Protein AF-A0A0F3GKM2-F1 (afdb_monomer_lite)

Sequence (47 aa):
DYSGDGKADILWQNSSSGDVYMYIMDGLTMSSGGMVSFGMPNDWQPK

Secondary structure (DSSP, 8-state):
--SSSSS--EEEE-TTT--EEEEEEETTEEEEEEEEESS--SS----

pLDDT: mean 90.97, std 10.67, range [53.06, 97.88]

Structure (mmCIF, N/CA/C/O backbone):
data_AF-A0A0F3GKM2-F1
#
_entry.id   AF-A0A0F3GKM2-F1
#
loop_
_atom_site.group_PDB
_atom_site.id
_atom_site.type_symbol
_atom_site.label_atom_id
_atom_site.label_alt_id
_atom_site.label_comp_id
_atom_site.label_asym_id
_atom_site.label_entity_id
_atom_site.label_seq_id
_atom_site.pdbx_PDB_ins_code
_atom_site.Cartn_x
_atom_site.Cartn_y
_atom_site.Cartn_z
_atom_site.occupancy
_atom_site.B_iso_or_equiv
_atom_site.auth_seq_id
_atom_site.auth_comp_id
_atom_site.auth_asym_id
_atom_site.auth_atom_id
_atom_site.pdbx_PDB_model_num
ATOM 1 N N . ASP A 1 1 ? -7.895 -6.231 6.043 1.00 89.44 1 ASP A N 1
ATOM 2 C CA . ASP A 1 1 ? -7.413 -6.026 7.411 1.00 89.44 1 ASP A CA 1
ATOM 3 C C . ASP A 1 1 ? -6.060 -6.711 7.522 1.00 89.44 1 ASP A C 1
ATOM 5 O O . ASP A 1 1 ? -6.001 -7.934 7.435 1.00 89.44 1 ASP A O 1
ATOM 9 N N . TYR A 1 2 ? -4.988 -5.924 7.545 1.00 92.88 2 TYR A N 1
ATOM 10 C CA . TYR A 1 2 ? -3.603 -6.392 7.641 1.00 92.88 2 TYR A CA 1
ATOM 11 C C . TYR A 1 2 ? -3.036 -6.209 9.054 1.00 92.88 2 TYR A C 1
ATOM 13 O O . TYR A 1 2 ? -2.099 -6.918 9.421 1.00 92.88 2 TYR A O 1
ATOM 21 N N . SER A 1 3 ? -3.589 -5.286 9.843 1.00 92.81 3 SER A N 1
ATOM 22 C CA . SER A 1 3 ? -3.195 -5.046 11.236 1.00 92.81 3 SER A CA 1
ATOM 23 C C . SER A 1 3 ? -3.951 -5.910 12.257 1.00 92.81 3 SER A C 1
ATOM 25 O O . SER A 1 3 ? -3.470 -6.081 13.378 1.00 92.81 3 SER A O 1
ATOM 27 N N . GLY A 1 4 ? -5.085 -6.503 11.872 1.00 95.38 4 GLY A N 1
ATOM 28 C CA . GLY A 1 4 ? -5.909 -7.374 12.714 1.00 95.38 4 GLY A CA 1
ATOM 29 C C . GLY A 1 4 ? -6.806 -6.620 13.697 1.00 95.38 4 GLY A C 1
ATOM 30 O O . GLY A 1 4 ? -7.269 -7.211 14.674 1.00 95.38 4 GLY A O 1
ATOM 31 N N . ASP A 1 5 ? -7.027 -5.324 13.478 1.00 95.44 5 ASP A N 1
ATOM 32 C CA . ASP A 1 5 ? -7.811 -4.461 14.366 1.00 95.44 5 ASP A CA 1
ATOM 33 C C . ASP A 1 5 ? -9.307 -4.401 13.996 1.00 95.44 5 ASP A C 1
ATOM 35 O O . ASP A 1 5 ? -10.087 -3.683 14.630 1.00 95.44 5 ASP A O 1
ATOM 39 N N . GLY A 1 6 ? -9.722 -5.174 12.988 1.00 96.38 6 GLY A N 1
ATOM 40 C CA . GLY A 1 6 ? -11.089 -5.213 12.483 1.00 96.38 6 GLY A CA 1
ATOM 41 C C . GLY A 1 6 ? -11.426 -4.080 11.515 1.00 96.38 6 GLY A C 1
ATOM 42 O O . GLY A 1 6 ? -12.601 -3.927 11.166 1.00 96.38 6 GLY A O 1
ATOM 43 N N . LYS A 1 7 ? -10.443 -3.285 11.070 1.00 95.19 7 LYS A N 1
ATOM 44 C CA . LYS A 1 7 ? -10.631 -2.183 10.117 1.00 95.19 7 LYS A CA 1
ATOM 45 C C . LYS A 1 7 ? -9.961 -2.476 8.775 1.00 95.19 7 LYS A C 1
ATOM 47 O O . LYS A 1 7 ? -9.167 -3.399 8.592 1.00 95.19 7 LYS A O 1
ATOM 52 N N . ALA A 1 8 ? -10.384 -1.726 7.760 1.00 96.75 8 ALA A N 1
ATOM 53 C CA . ALA A 1 8 ? -9.894 -1.901 6.402 1.00 96.75 8 ALA A CA 1
ATOM 54 C C . ALA A 1 8 ? -8.609 -1.096 6.177 1.00 96.75 8 ALA A C 1
ATOM 56 O O . ALA A 1 8 ? -8.645 0.127 6.132 1.00 96.75 8 ALA A O 1
ATOM 57 N N . ASP A 1 9 ? -7.505 -1.802 5.960 1.00 97.50 9 ASP A N 1
ATOM 58 C CA . ASP A 1 9 ? -6.223 -1.239 5.529 1.00 97.50 9 ASP A CA 1
ATOM 59 C C . ASP A 1 9 ? -6.126 -1.149 3.994 1.00 97.50 9 ASP A C 1
ATOM 61 O O . ASP A 1 9 ? -6.836 -1.862 3.275 1.00 97.50 9 ASP A O 1
ATOM 65 N N . ILE A 1 10 ? -5.225 -0.305 3.480 1.00 96.81 10 ILE A N 1
ATOM 66 C CA . ILE A 1 10 ? -5.066 -0.052 2.037 1.00 96.81 10 ILE A CA 1
ATOM 67 C C . ILE A 1 10 ? -3.678 -0.485 1.564 1.00 96.81 10 ILE A C 1
ATOM 69 O O . ILE A 1 10 ? -2.665 -0.085 2.131 1.00 96.81 10 ILE A O 1
ATOM 73 N N . LEU A 1 11 ? -3.636 -1.238 0.462 1.00 96.12 11 LEU A N 1
ATOM 74 C CA . LEU A 1 11 ? -2.408 -1.581 -0.250 1.00 96.12 11 LEU A CA 1
ATOM 75 C C . LEU A 1 11 ? -2.356 -0.830 -1.584 1.00 96.12 11 LEU A C 1
ATOM 77 O O . LEU A 1 11 ? -3.268 -0.948 -2.403 1.00 96.12 11 LEU A O 1
ATOM 81 N N . TRP A 1 12 ? -1.276 -0.091 -1.806 1.00 95.50 12 TRP A N 1
ATOM 82 C CA . TRP A 1 12 ? -0.990 0.605 -3.055 1.00 95.50 12 TRP A CA 1
ATOM 83 C C . TRP A 1 12 ? 0.123 -0.103 -3.810 1.00 95.50 12 TRP A C 1
ATOM 85 O O . TRP A 1 12 ? 1.116 -0.508 -3.210 1.00 95.50 12 TRP A O 1
ATOM 95 N N . GLN A 1 13 ? -0.010 -0.177 -5.131 1.00 94.38 13 GLN A N 1
ATOM 96 C CA . GLN A 1 13 ? 1.065 -0.587 -6.023 1.00 94.38 13 GLN A CA 1
ATOM 97 C C . GLN A 1 13 ? 1.273 0.494 -7.080 1.00 94.38 13 GLN A C 1
ATOM 99 O O . GLN A 1 13 ? 0.331 0.911 -7.757 1.00 94.38 13 GLN A O 1
ATOM 104 N N . ASN A 1 14 ? 2.512 0.956 -7.221 1.00 93.81 14 ASN A N 1
ATOM 105 C CA . ASN A 1 14 ? 2.901 1.816 -8.324 1.00 93.81 14 ASN A CA 1
ATOM 106 C C . ASN A 1 14 ? 2.905 0.982 -9.611 1.00 93.81 14 ASN A C 1
ATOM 108 O O . ASN A 1 14 ? 3.665 0.028 -9.724 1.00 93.81 14 ASN A O 1
ATOM 112 N N . SER A 1 15 ? 2.074 1.333 -10.589 1.00 91.62 15 SER A N 1
ATOM 113 C CA . SER A 1 15 ? 1.942 0.554 -11.827 1.00 91.62 15 SER A CA 1
ATOM 114 C C . SER A 1 15 ? 3.181 0.597 -12.728 1.00 91.62 15 SER A C 1
ATOM 116 O O . SER A 1 15 ? 3.366 -0.313 -13.536 1.00 91.62 15 SER A O 1
ATOM 118 N N . SER A 1 16 ? 4.018 1.629 -12.594 1.00 92.75 16 SER A N 1
ATOM 119 C CA . SER A 1 16 ? 5.228 1.821 -13.398 1.00 92.75 16 SER A CA 1
ATOM 120 C C . SER A 1 16 ? 6.449 1.154 -12.773 1.00 92.75 16 SER A C 1
ATOM 122 O O . SER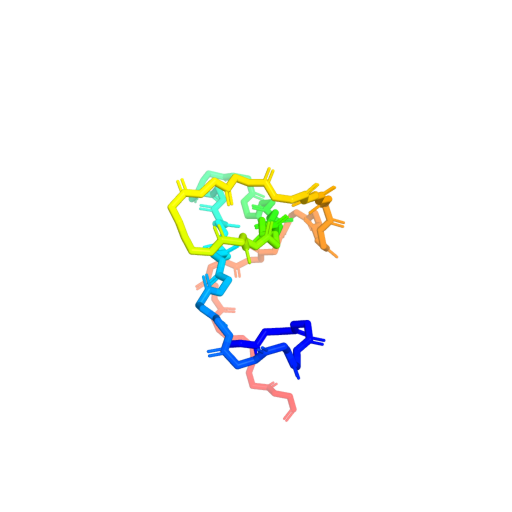 A 1 16 ? 7.189 0.469 -13.472 1.00 92.75 16 SER A O 1
ATOM 124 N N . SER A 1 17 ? 6.685 1.374 -11.475 1.00 93.69 17 SER A N 1
ATOM 125 C CA . SER A 1 17 ? 7.846 0.810 -10.774 1.00 93.69 17 SER A CA 1
ATOM 126 C C . SER A 1 17 ? 7.557 -0.525 -10.104 1.00 93.69 17 SER A C 1
ATOM 128 O O . SER A 1 17 ? 8.493 -1.246 -9.799 1.00 93.69 17 SER A O 1
ATOM 130 N N . GLY A 1 18 ? 6.294 -0.870 -9.858 1.00 93.12 18 GLY A N 1
ATOM 131 C CA . GLY A 1 18 ? 5.932 -2.050 -9.078 1.00 93.12 18 GLY A CA 1
ATOM 132 C C . GLY A 1 18 ? 6.131 -1.881 -7.570 1.00 93.12 18 GLY A C 1
ATOM 133 O O . GLY A 1 18 ? 5.979 -2.849 -6.828 1.00 93.12 18 GLY A O 1
ATOM 134 N N . ASP A 1 19 ? 6.486 -0.687 -7.086 1.00 95.56 19 ASP A N 1
ATOM 135 C CA . ASP A 1 19 ? 6.680 -0.455 -5.653 1.00 95.56 19 ASP A CA 1
ATOM 136 C C . ASP A 1 19 ? 5.359 -0.591 -4.899 1.00 95.56 19 ASP A C 1
ATOM 138 O O . ASP A 1 19 ? 4.331 -0.053 -5.317 1.00 95.56 19 ASP A O 1
ATOM 142 N N . VAL A 1 20 ? 5.397 -1.289 -3.767 1.00 95.62 20 VAL A N 1
ATOM 143 C CA . VAL A 1 20 ? 4.217 -1.585 -2.956 1.00 95.62 20 VAL A CA 1
ATOM 144 C C . VAL A 1 20 ? 4.309 -0.852 -1.627 1.00 95.62 20 VAL A C 1
ATOM 146 O O . VAL A 1 20 ? 5.313 -0.952 -0.915 1.00 95.62 20 VAL A O 1
ATOM 149 N N . TYR A 1 21 ? 3.239 -0.149 -1.266 1.00 97.19 21 TYR A N 1
ATOM 150 C CA . TYR A 1 21 ? 3.128 0.604 -0.021 1.00 97.19 21 TYR A CA 1
ATOM 151 C C . TYR A 1 21 ? 1.848 0.223 0.721 1.00 97.19 21 TYR A C 1
ATOM 153 O O . TYR A 1 21 ? 0.786 0.106 0.114 1.00 97.19 21 TYR A O 1
ATOM 161 N N . MET A 1 22 ? 1.937 0.056 2.037 1.00 97.31 22 MET A N 1
ATOM 162 C CA . MET A 1 22 ? 0.792 -0.247 2.895 1.00 97.31 22 MET A CA 1
ATOM 163 C C . MET A 1 22 ? 0.419 0.967 3.736 1.00 97.31 22 MET A C 1
ATOM 165 O O . MET A 1 22 ? 1.292 1.561 4.373 1.00 97.31 22 MET A O 1
ATOM 169 N N . TYR A 1 23 ? -0.869 1.296 3.785 1.00 97.44 23 TYR A N 1
ATOM 170 C CA . TYR A 1 23 ? -1.458 2.205 4.765 1.00 97.44 23 TYR A CA 1
ATOM 171 C C . TYR A 1 23 ? -2.281 1.400 5.763 1.00 97.44 23 TYR A C 1
ATOM 173 O O . TYR A 1 23 ? -3.246 0.732 5.389 1.00 97.44 23 TYR A O 1
ATOM 181 N N . ILE A 1 24 ? -1.899 1.504 7.032 1.00 97.88 24 ILE A N 1
ATOM 182 C CA . ILE A 1 24 ? -2.696 1.024 8.154 1.00 97.88 24 ILE A CA 1
ATOM 183 C C . ILE A 1 24 ? -3.677 2.126 8.536 1.00 97.88 24 ILE A C 1
ATOM 185 O O . ILE A 1 24 ? -3.268 3.271 8.766 1.00 97.88 24 ILE A O 1
ATOM 189 N N . MET A 1 25 ? -4.958 1.793 8.596 1.00 97.56 25 MET A N 1
ATOM 190 C CA . MET A 1 25 ? -6.043 2.764 8.722 1.00 97.56 25 MET A CA 1
ATOM 191 C C . MET A 1 25 ? -6.766 2.626 10.061 1.00 97.56 25 MET A C 1
ATOM 193 O O . MET A 1 25 ? -7.003 1.528 10.547 1.00 97.56 25 MET A O 1
ATOM 197 N N . ASP A 1 26 ? -7.193 3.753 10.627 1.00 96.69 26 ASP A N 1
ATOM 198 C CA . ASP A 1 26 ? -8.138 3.811 11.742 1.00 96.69 26 ASP A CA 1
ATOM 199 C C . ASP A 1 26 ? -9.468 4.404 11.250 1.00 96.69 26 ASP A C 1
ATOM 201 O O . ASP A 1 26 ? -9.759 5.597 11.359 1.00 96.69 26 ASP A O 1
ATOM 205 N N . GLY A 1 27 ? -10.263 3.562 10.591 1.00 93.25 27 GLY A N 1
ATOM 206 C CA . GLY A 1 27 ? -11.493 3.991 9.933 1.00 93.25 27 GLY A CA 1
ATOM 207 C C . GLY A 1 27 ? -11.186 4.836 8.697 1.00 93.25 27 GLY A C 1
ATOM 208 O O . GLY A 1 27 ? -10.758 4.303 7.678 1.00 93.25 27 GLY A O 1
ATOM 209 N N . LEU A 1 28 ? -11.432 6.147 8.769 1.00 94.62 28 LEU A N 1
ATOM 210 C CA . LEU A 1 28 ? -11.188 7.079 7.657 1.00 94.62 28 LEU A CA 1
ATOM 211 C C . LEU A 1 28 ? -9.854 7.832 7.771 1.00 94.62 28 LEU A C 1
ATOM 213 O O . LEU A 1 28 ? -9.521 8.612 6.879 1.00 94.62 28 LEU A O 1
ATOM 217 N N . THR A 1 29 ? -9.095 7.634 8.849 1.00 96.81 29 THR A N 1
ATOM 218 C CA . THR A 1 29 ? -7.794 8.280 9.058 1.00 96.81 29 THR A CA 1
ATOM 219 C C . THR A 1 29 ? -6.656 7.278 8.878 1.00 96.81 29 THR A C 1
ATOM 221 O O . THR A 1 29 ? -6.816 6.082 9.105 1.00 96.81 29 THR A O 1
ATOM 224 N N . MET A 1 30 ? -5.489 7.757 8.446 1.00 95.69 30 MET A N 1
ATOM 225 C CA . MET A 1 30 ? -4.288 6.925 8.346 1.00 95.69 30 MET A CA 1
ATOM 22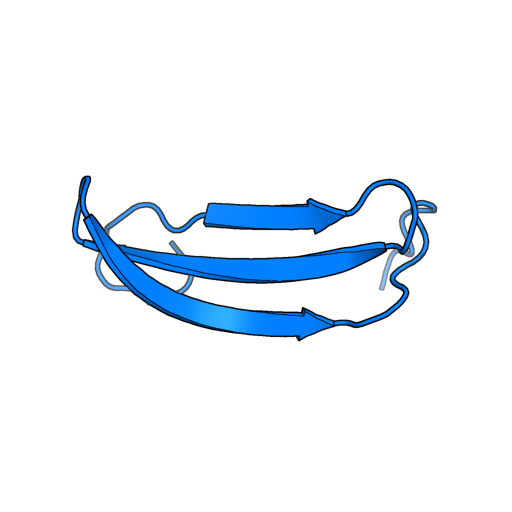6 C C . ME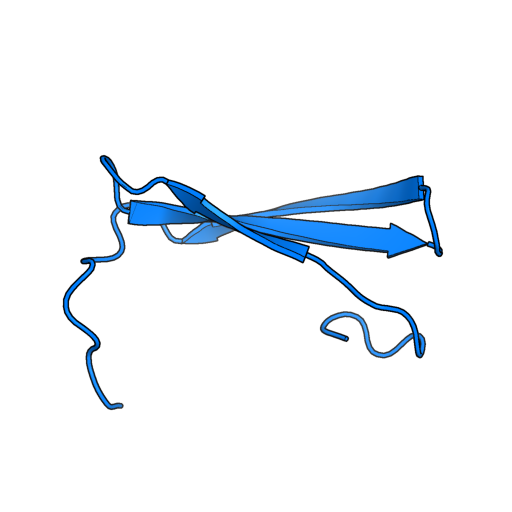T A 1 30 ? -3.590 6.876 9.709 1.00 95.69 30 MET A C 1
ATOM 228 O O . MET A 1 30 ? -3.238 7.919 10.259 1.00 95.69 30 MET A O 1
ATOM 232 N N . SER A 1 31 ? -3.388 5.670 10.237 1.00 97.12 31 SER A N 1
ATOM 233 C CA . SER A 1 31 ? -2.694 5.422 11.505 1.00 97.12 31 SER A CA 1
ATOM 234 C C . SER A 1 31 ? -1.180 5.328 11.295 1.00 97.12 31 SER A C 1
ATOM 236 O O . SER A 1 31 ? -0.401 6.002 11.969 1.00 97.12 31 SER A O 1
ATOM 238 N N . SER A 1 32 ? -0.744 4.529 10.318 1.00 96.69 32 SER A N 1
ATOM 239 C CA . SER A 1 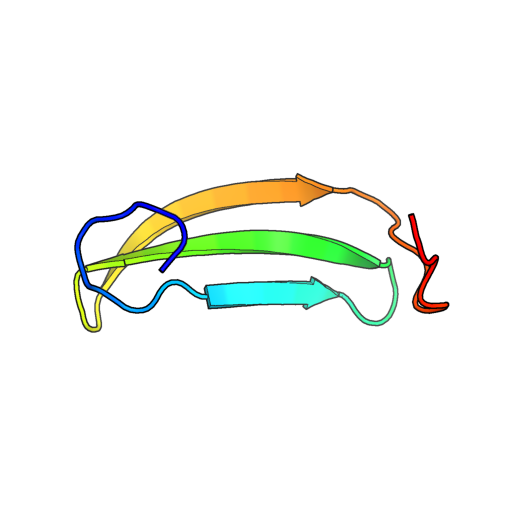32 ? 0.670 4.384 9.953 1.00 96.69 32 SER A CA 1
ATOM 240 C C . SER A 1 32 ? 0.822 3.872 8.520 1.00 96.69 32 SER A C 1
ATOM 242 O O . SER A 1 32 ? -0.164 3.577 7.846 1.00 96.69 32 SER A O 1
ATOM 244 N N . GLY A 1 33 ? 2.053 3.775 8.023 1.00 95.69 33 GLY A N 1
ATOM 245 C CA . GLY A 1 33 ? 2.313 3.164 6.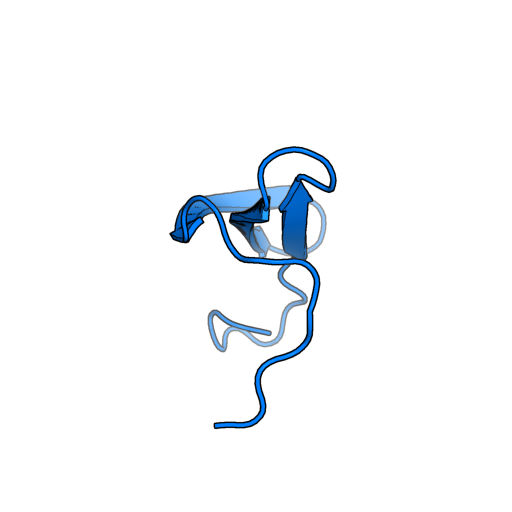727 1.00 95.69 33 GLY A CA 1
ATOM 246 C C . GLY A 1 33 ? 3.791 2.941 6.452 1.00 95.69 33 GLY A C 1
ATOM 247 O O . GLY A 1 33 ? 4.656 3.452 7.165 1.00 95.69 33 GLY A O 1
ATOM 248 N N . GLY A 1 34 ? 4.072 2.153 5.418 1.00 96.56 34 GLY A N 1
ATOM 249 C CA . GLY A 1 34 ? 5.436 1.835 5.022 1.00 96.56 34 GLY A CA 1
ATOM 250 C C . GLY A 1 34 ? 5.539 1.140 3.672 1.00 96.56 34 GLY A C 1
ATOM 251 O O . GLY A 1 34 ? 4.567 0.597 3.143 1.00 96.56 34 GLY A O 1
ATOM 252 N N . MET A 1 35 ? 6.758 1.142 3.134 1.00 96.56 35 MET A N 1
ATOM 253 C CA . MET A 1 35 ? 7.100 0.337 1.967 1.00 96.56 35 MET A CA 1
ATOM 254 C C . MET A 1 35 ? 7.101 -1.145 2.328 1.00 96.56 35 MET A C 1
ATOM 256 O O . MET A 1 35 ? 7.708 -1.544 3.319 1.00 96.56 35 MET A O 1
ATOM 260 N N . VAL A 1 36 ? 6.441 -1.950 1.501 1.00 94.81 36 VAL A N 1
ATOM 26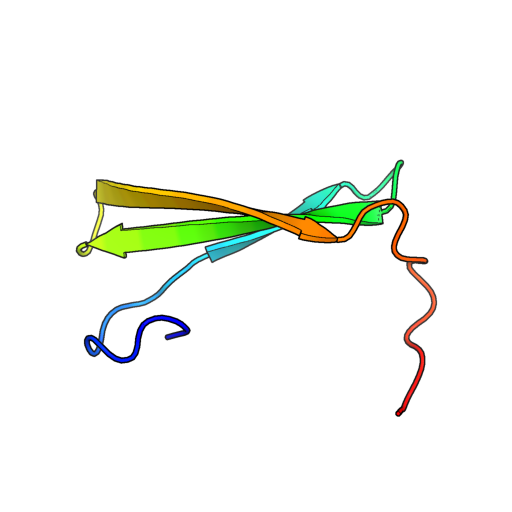1 C CA . VAL A 1 36 ? 6.358 -3.409 1.658 1.00 94.81 36 VAL A CA 1
ATOM 262 C C . VAL A 1 36 ? 7.322 -4.105 0.707 1.00 94.81 36 VAL A C 1
ATOM 264 O O . VAL A 1 36 ? 7.978 -5.072 1.083 1.00 94.81 36 VAL A O 1
ATOM 267 N N . SER A 1 37 ? 7.406 -3.615 -0.529 1.00 93.38 37 SER A N 1
ATOM 268 C CA . SER A 1 37 ? 8.259 -4.179 -1.570 1.00 93.38 37 SER A CA 1
ATOM 269 C C . SER A 1 37 ? 8.663 -3.106 -2.574 1.00 93.38 37 SER A C 1
ATOM 271 O O . SER A 1 37 ? 7.965 -2.104 -2.740 1.00 93.38 37 SER A O 1
ATOM 273 N N . PHE A 1 38 ? 9.776 -3.349 -3.255 1.00 93.25 38 PHE A N 1
ATOM 274 C CA . PHE A 1 38 ? 10.283 -2.523 -4.342 1.00 93.25 38 PHE A CA 1
ATOM 275 C C . PHE A 1 38 ? 10.232 -3.322 -5.638 1.00 93.25 38 PHE A C 1
ATOM 277 O O . PHE A 1 38 ? 10.580 -4.506 -5.634 1.00 93.25 38 PHE A O 1
ATOM 284 N N . GLY A 1 39 ? 9.871 -2.688 -6.750 1.00 91.38 39 GLY A N 1
ATOM 285 C CA . GLY A 1 39 ? 10.096 -3.313 -8.053 1.00 91.38 39 GLY A CA 1
ATOM 286 C C . GLY A 1 39 ? 9.222 -4.530 -8.367 1.00 91.38 39 GLY A C 1
ATOM 287 O O . GLY A 1 39 ? 9.632 -5.340 -9.196 1.00 91.38 39 GLY A O 1
ATOM 288 N N . MET A 1 40 ? 8.086 -4.739 -7.684 1.00 88.00 40 MET A N 1
ATOM 289 C CA . MET A 1 40 ? 7.314 -5.975 -7.835 1.00 88.00 40 MET A CA 1
ATOM 290 C C . MET A 1 40 ? 6.710 -6.059 -9.248 1.00 88.00 40 MET A C 1
ATOM 292 O O . MET A 1 40 ? 5.901 -5.199 -9.605 1.00 88.00 40 MET A O 1
ATOM 296 N N . PRO A 1 41 ? 7.068 -7.076 -10.055 1.00 83.00 41 PRO A N 1
ATOM 297 C CA . PRO A 1 41 ? 6.550 -7.203 -11.412 1.00 83.00 41 PRO A CA 1
ATOM 298 C C . PRO A 1 41 ? 5.022 -7.320 -11.423 1.00 83.00 41 PRO A C 1
ATOM 300 O O . PRO A 1 41 ? 4.439 -7.979 -10.564 1.00 83.00 41 PRO A O 1
ATOM 303 N N . ASN A 1 42 ? 4.378 -6.728 -12.433 1.00 75.50 42 ASN A N 1
ATOM 304 C CA . ASN A 1 42 ? 2.925 -6.836 -12.638 1.00 75.50 42 ASN A CA 1
ATOM 305 C C . ASN A 1 42 ? 2.483 -8.237 -13.113 1.00 75.50 42 ASN A C 1
ATOM 307 O O . ASN A 1 42 ? 1.288 -8.510 -13.227 1.00 75.50 42 ASN A O 1
ATOM 311 N N . ASP A 1 43 ? 3.441 -9.129 -13.367 1.00 80.00 43 ASP A N 1
ATOM 312 C CA . ASP A 1 43 ? 3.194 -10.523 -13.697 1.00 80.00 43 ASP A CA 1
ATOM 313 C C . ASP A 1 43 ? 3.011 -11.304 -12.396 1.00 80.00 43 ASP A C 1
ATOM 315 O O . ASP A 1 43 ? 3.977 -11.589 -11.687 1.00 80.00 43 ASP A O 1
ATOM 319 N N . TRP A 1 44 ? 1.758 -11.626 -12.070 1.00 69.69 44 TRP A N 1
ATOM 320 C CA . TRP A 1 44 ? 1.397 -12.455 -10.922 1.00 69.69 44 TRP A CA 1
ATOM 321 C C . TRP A 1 44 ? 2.282 -13.706 -10.868 1.00 69.69 44 TRP A C 1
ATOM 323 O O . TRP A 1 44 ? 2.176 -14.591 -11.715 1.00 69.69 44 TRP A O 1
ATOM 333 N N . GLN A 1 45 ? 3.149 -13.790 -9.862 1.00 60.88 45 GLN A N 1
ATOM 334 C CA . GLN A 1 45 ? 3.912 -15.000 -9.577 1.00 60.88 45 GLN A CA 1
ATOM 335 C C . GLN A 1 45 ? 3.101 -15.817 -8.560 1.00 60.88 45 GLN A C 1
ATOM 337 O O . GLN A 1 45 ? 2.952 -15.368 -7.418 1.00 60.88 45 GLN A O 1
ATOM 342 N N . PRO A 1 46 ? 2.534 -16.982 -8.929 1.00 53.06 46 PRO A N 1
ATOM 343 C CA . PRO A 1 46 ? 2.049 -17.914 -7.925 1.00 53.06 46 PRO A CA 1
ATOM 344 C C . PRO A 1 46 ? 3.241 -18.377 -7.083 1.00 53.06 46 PRO A C 1
ATOM 346 O O . PRO A 1 46 ? 4.355 -18.525 -7.587 1.00 53.06 46 PRO A O 1
ATOM 349 N N . LYS A 1 47 ? 2.997 -18.550 -5.788 1.00 55.00 47 LYS A N 1
ATOM 350 C CA . LYS A 1 47 ? 4.005 -19.017 -4.843 1.00 55.00 47 LYS A CA 1
ATOM 351 C C . LYS A 1 47 ? 4.201 -20.524 -4.947 1.00 55.00 47 LYS A C 1
ATOM 353 O O . LYS A 1 47 ? 3.175 -21.225 -5.096 1.00 55.00 47 LYS A O 1
#

Organism: NCBI:txid29290

Foldseek 3Di:
DVVPPPDDKDWDADPPFRWIKTFDDDHPHTPDIDTDDTRRDPPDDDD

Radius of gyration: 12.11 Å; chains: 1; bounding box: 22×27×28 Å